Protein AF-A0A7E4ZY64-F1 (afdb_monomer)

Radius of gyration: 41.87 Å; Cα contacts (8 Å, |Δi|>4): 40; chains: 1; bounding box: 100×21×100 Å

Sequence (137 aa):
MVQVDADYAAFRKLHRLRPKHREPEPLLSDEAKAALEKRLEKYQLEQESRIYNEMVKNVIRDKDVQSDEFGAVWKEMNRQGTVVFNTMLTVGGAFTFAYYGAPMMVPSLDLPYRVVCGLILGAIVFFADLYFIMKSM

Structure (mmCIF, N/CA/C/O backbone):
data_AF-A0A7E4ZY64-F1
#
_entry.id   AF-A0A7E4ZY64-F1
#
loop_
_atom_site.group_PDB
_atom_site.id
_atom_site.type_symbol
_atom_site.label_atom_id
_atom_site.label_alt_id
_atom_site.label_comp_id
_atom_site.label_asym_id
_atom_site.label_entity_id
_atom_site.label_seq_id
_atom_site.pdbx_PDB_ins_code
_atom_site.Cartn_x
_atom_site.Cartn_y
_atom_site.Cartn_z
_atom_site.occupancy
_atom_site.B_iso_or_equiv
_atom_site.auth_seq_id
_atom_site.auth_comp_id
_atom_site.auth_asym_id
_atom_site.auth_atom_id
_atom_site.pdbx_PDB_model_num
ATOM 1 N N . MET A 1 1 ? -75.118 -11.977 67.466 1.00 48.72 1 MET A N 1
ATOM 2 C CA . MET A 1 1 ? -74.027 -10.974 67.426 1.00 48.72 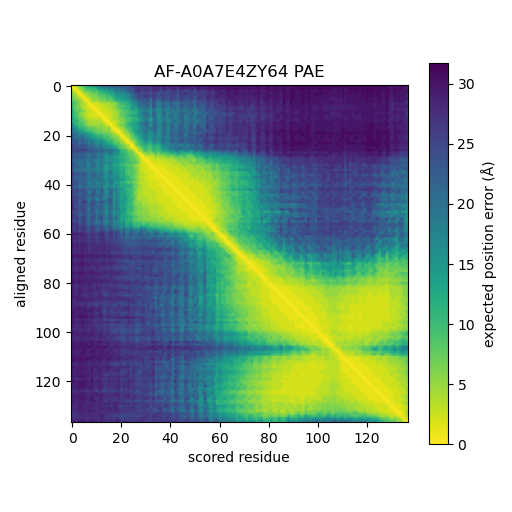1 MET A CA 1
ATOM 3 C C . MET A 1 1 ? -73.101 -11.117 68.649 1.00 48.72 1 MET A C 1
ATOM 5 O O . MET A 1 1 ? -72.894 -10.141 69.347 1.00 48.72 1 MET A O 1
ATOM 9 N N . VAL A 1 2 ? -72.573 -12.314 68.969 1.00 52.97 2 VAL A N 1
ATOM 10 C CA . VAL A 1 2 ? -71.879 -12.548 70.269 1.00 52.97 2 VAL A CA 1
ATOM 11 C C . VAL A 1 2 ? -70.635 -13.450 70.139 1.00 52.97 2 VAL A C 1
ATOM 13 O O . VAL A 1 2 ? -70.350 -14.257 71.008 1.00 52.97 2 VAL A O 1
ATOM 16 N N . GLN A 1 3 ? -69.873 -13.357 69.048 1.00 53.69 3 GLN A N 1
ATOM 17 C CA . GLN A 1 3 ? -68.611 -14.120 68.931 1.00 53.69 3 GLN A CA 1
ATOM 18 C C . GLN A 1 3 ? -67.387 -13.282 68.551 1.00 53.69 3 GLN A C 1
ATOM 20 O O . GLN A 1 3 ? -66.271 -13.759 68.690 1.00 53.69 3 GLN A O 1
ATOM 25 N N . VAL A 1 4 ? -67.564 -12.018 68.157 1.00 55.91 4 VAL A N 1
ATOM 26 C CA . VAL A 1 4 ? -66.452 -11.183 67.669 1.00 55.91 4 VAL A CA 1
ATOM 27 C C . VAL A 1 4 ? -65.626 -10.583 68.822 1.00 55.91 4 VAL A C 1
ATOM 29 O O . VAL A 1 4 ? -64.417 -10.412 68.688 1.00 55.91 4 VAL A O 1
ATOM 32 N N . ASP A 1 5 ? -66.234 -10.324 69.987 1.00 58.16 5 ASP A N 1
ATOM 33 C CA . ASP A 1 5 ? -65.551 -9.668 71.117 1.00 58.16 5 ASP A CA 1
ATOM 34 C C . ASP A 1 5 ? -64.549 -10.570 71.856 1.00 58.16 5 ASP A C 1
ATOM 36 O O . ASP A 1 5 ? -63.499 -10.101 72.306 1.00 58.16 5 ASP A O 1
ATOM 40 N N . ALA A 1 6 ? -64.840 -11.872 71.963 1.00 61.34 6 ALA A N 1
ATOM 41 C CA . ALA A 1 6 ? -63.966 -12.827 72.650 1.00 61.34 6 ALA A CA 1
ATOM 42 C C . ALA A 1 6 ? -62.646 -13.039 71.886 1.00 61.34 6 ALA A C 1
ATOM 44 O O . ALA A 1 6 ? -61.568 -13.044 72.490 1.00 61.34 6 ALA A O 1
ATOM 45 N N . ASP A 1 7 ? -62.722 -13.107 70.554 1.00 60.97 7 ASP A N 1
ATOM 46 C CA . ASP A 1 7 ? -61.552 -13.221 69.684 1.00 60.97 7 ASP A CA 1
ATOM 47 C C . ASP A 1 7 ? -60.711 -11.938 69.679 1.00 60.97 7 ASP A C 1
ATOM 49 O O . ASP A 1 7 ? -59.482 -12.007 69.677 1.00 60.97 7 ASP A O 1
ATOM 53 N N . TYR A 1 8 ? -61.331 -10.757 69.782 1.00 68.38 8 TYR A N 1
ATOM 54 C CA . TYR A 1 8 ? -60.604 -9.481 69.830 1.00 68.38 8 TYR A CA 1
ATOM 55 C C . TYR A 1 8 ? -59.766 -9.321 71.110 1.00 68.38 8 TYR A C 1
ATOM 57 O O . TYR A 1 8 ? -58.649 -8.787 71.085 1.00 68.38 8 TYR A O 1
ATOM 65 N N . ALA A 1 9 ? -60.281 -9.808 72.243 1.00 72.06 9 ALA A N 1
ATOM 66 C CA . ALA A 1 9 ? -59.557 -9.819 73.511 1.00 72.06 9 ALA A CA 1
ATOM 67 C C . ALA A 1 9 ? -58.375 -10.805 73.485 1.00 72.06 9 ALA A C 1
ATOM 69 O O . ALA A 1 9 ? -57.276 -10.467 73.944 1.00 72.06 9 ALA A O 1
ATOM 70 N N . ALA A 1 10 ? -58.572 -11.987 72.891 1.00 70.31 10 ALA A N 1
ATOM 71 C CA . ALA A 1 10 ? -57.513 -12.970 72.673 1.00 70.31 10 ALA A CA 1
ATOM 72 C C . ALA A 1 10 ? -56.423 -12.426 71.733 1.00 70.31 10 ALA A C 1
ATOM 74 O O . ALA A 1 10 ? -55.233 -12.501 72.051 1.00 70.31 10 ALA A O 1
ATOM 75 N N . PHE A 1 11 ? -56.819 -11.771 70.639 1.00 68.75 11 PHE A N 1
ATOM 76 C CA . PHE A 1 11 ? -55.913 -11.167 69.662 1.00 68.75 11 PHE A CA 1
ATOM 77 C C . PHE A 1 11 ? -55.066 -10.039 70.271 1.00 68.75 11 PHE A C 1
ATOM 79 O O . PHE A 1 11 ? -53.852 -9.966 70.056 1.00 68.75 11 PHE A O 1
ATOM 86 N N . ARG A 1 12 ? -55.666 -9.194 71.121 1.00 71.81 12 ARG A N 1
ATOM 87 C CA . ARG A 1 12 ? -54.949 -8.127 71.842 1.00 71.81 12 ARG A CA 1
ATOM 88 C C . ARG A 1 12 ? -53.910 -8.685 72.819 1.00 71.81 12 ARG A C 1
ATOM 90 O O . ARG A 1 12 ? -52.829 -8.111 72.964 1.00 71.81 12 ARG A O 1
ATOM 97 N N . LYS A 1 13 ? -54.218 -9.805 73.480 1.00 73.75 13 LYS A N 1
ATOM 98 C CA . LYS A 1 13 ? -53.286 -10.487 74.392 1.00 73.75 13 LYS A CA 1
ATOM 99 C C . LYS A 1 13 ? -52.137 -11.144 73.620 1.00 73.75 13 LYS A C 1
ATOM 101 O O . LYS A 1 13 ? -50.993 -11.052 74.059 1.00 73.75 13 LYS A O 1
ATOM 106 N N . LEU A 1 14 ? -52.420 -11.696 72.436 1.00 70.44 14 LEU A N 1
ATOM 107 C CA . LEU A 1 14 ? -51.412 -12.245 71.525 1.00 70.44 14 LEU A CA 1
ATOM 108 C C . LEU A 1 14 ? -50.440 -11.169 71.013 1.00 70.44 14 LEU A C 1
ATOM 110 O O . LEU A 1 14 ? -49.236 -11.401 70.949 1.00 70.44 14 LEU A O 1
ATOM 114 N N . HIS A 1 15 ? -50.934 -9.965 70.709 1.00 64.88 15 HIS A N 1
ATOM 115 C CA . HIS A 1 15 ? -50.089 -8.850 70.268 1.00 64.88 15 HIS A CA 1
ATOM 116 C C . HIS A 1 15 ? -49.100 -8.360 71.337 1.00 64.88 15 HIS A C 1
ATOM 118 O O . HIS A 1 15 ? -48.025 -7.884 70.979 1.00 64.88 15 HIS A O 1
ATOM 124 N N . ARG A 1 16 ? -49.413 -8.517 72.633 1.00 69.56 16 ARG A N 1
ATOM 125 C CA . ARG A 1 16 ? -48.483 -8.209 73.739 1.00 69.56 16 ARG A CA 1
ATOM 126 C C . ARG A 1 16 ? -47.369 -9.240 73.916 1.00 69.56 16 ARG A C 1
ATOM 128 O O . ARG A 1 16 ? -46.348 -8.907 74.505 1.00 69.56 16 ARG A O 1
ATOM 135 N N . LEU A 1 17 ? -47.570 -10.466 73.435 1.00 72.00 17 LEU A N 1
ATOM 136 C CA . LEU A 1 17 ? -46.595 -11.556 73.527 1.00 72.00 17 LEU A CA 1
ATOM 137 C C . LEU A 1 17 ? -45.726 -11.680 72.272 1.00 72.00 17 LEU A C 1
ATOM 139 O O . LEU A 1 17 ? -44.865 -12.557 72.222 1.00 72.00 17 LEU A O 1
ATOM 143 N N . ARG A 1 18 ? -45.915 -10.813 71.264 1.00 65.31 18 ARG A N 1
ATOM 144 C CA . ARG A 1 18 ? -44.992 -10.767 70.130 1.00 65.31 18 ARG A CA 1
ATOM 145 C C . ARG A 1 18 ? -43.614 -10.363 70.659 1.00 65.31 18 ARG A C 1
ATOM 147 O O . ARG A 1 18 ? -43.500 -9.279 71.238 1.00 65.31 18 ARG A O 1
ATOM 154 N N . PRO A 1 19 ? -42.575 -11.195 70.477 1.00 67.06 19 PRO A N 1
ATOM 155 C CA . PRO A 1 19 ? -41.226 -10.793 70.830 1.00 67.06 19 PRO A CA 1
ATOM 156 C C . PRO A 1 19 ? -40.917 -9.506 70.067 1.00 67.06 19 PRO A C 1
ATOM 158 O O . PRO A 1 19 ? -41.164 -9.421 68.861 1.00 67.06 19 PRO A O 1
ATOM 161 N N . LYS A 1 20 ? -40.440 -8.486 70.790 1.00 57.81 20 LYS A N 1
ATOM 162 C CA . LYS A 1 20 ? -39.978 -7.226 70.207 1.00 57.81 20 LYS A CA 1
ATOM 163 C C . LYS A 1 20 ? -38.982 -7.603 69.114 1.00 57.81 20 LYS A C 1
ATOM 165 O O . LYS A 1 20 ? -37.943 -8.177 69.431 1.00 57.81 20 LYS A O 1
ATOM 170 N N . HIS A 1 21 ? -39.349 -7.384 67.849 1.00 59.12 21 HIS A N 1
ATOM 171 C CA . HIS A 1 21 ? -38.459 -7.629 66.719 1.00 59.12 21 HIS A CA 1
ATOM 172 C C . HIS A 1 21 ? -37.196 -6.822 67.012 1.00 59.12 21 HIS A C 1
ATOM 174 O O . HIS A 1 21 ? -37.243 -5.594 67.067 1.00 59.12 21 HIS A O 1
ATOM 180 N N . ARG A 1 22 ? -36.105 -7.515 67.343 1.00 52.78 22 ARG A N 1
ATOM 181 C CA . ARG A 1 22 ? -34.791 -6.894 67.425 1.00 52.78 22 ARG A CA 1
ATOM 182 C C . ARG A 1 22 ? -34.538 -6.434 66.000 1.00 52.78 22 ARG A C 1
ATOM 184 O O . ARG A 1 22 ? -34.520 -7.283 65.109 1.00 52.78 22 ARG A O 1
ATOM 191 N N . GLU A 1 23 ? -34.485 -5.122 65.772 1.00 61.22 23 GLU A N 1
ATOM 192 C CA . GLU A 1 23 ? -34.054 -4.625 64.468 1.00 61.22 23 GLU A CA 1
ATOM 193 C C . GLU A 1 23 ? -32.749 -5.351 64.145 1.00 61.22 23 GLU A C 1
ATOM 195 O O . GLU A 1 23 ? -31.907 -5.472 65.046 1.00 61.22 23 GLU A O 1
ATOM 200 N N . PRO A 1 24 ? -32.632 -5.966 62.955 1.00 62.41 24 PRO A N 1
ATOM 201 C CA . PRO A 1 24 ? -31.419 -6.682 62.619 1.00 62.41 24 PRO A CA 1
ATOM 202 C C . PRO A 1 24 ? -30.265 -5.706 62.832 1.00 62.41 24 PRO A C 1
ATOM 204 O O . PRO A 1 24 ? -30.301 -4.590 62.311 1.00 62.41 24 PRO A O 1
ATOM 207 N N . GLU A 1 25 ? -29.286 -6.099 63.653 1.00 60.91 25 GLU A N 1
ATOM 208 C CA . GLU A 1 25 ? -28.021 -5.369 63.754 1.00 60.91 25 GLU A CA 1
ATOM 209 C C . GLU A 1 25 ? -27.559 -5.064 62.326 1.00 60.91 25 GLU A C 1
ATOM 211 O O . GLU A 1 25 ? -27.724 -5.939 61.465 1.00 60.91 25 GLU A O 1
ATOM 216 N N . PRO A 1 26 ? -27.080 -3.841 62.028 1.00 61.00 26 PRO A N 1
ATOM 217 C CA . PRO A 1 26 ? -26.748 -3.473 60.662 1.00 61.00 26 PRO A CA 1
ATOM 218 C C . PRO A 1 26 ? -25.758 -4.506 60.126 1.00 61.00 26 PRO A C 1
ATOM 220 O O . PRO A 1 26 ? -24.613 -4.578 60.562 1.00 61.00 26 PRO A O 1
ATOM 223 N N . LEU A 1 27 ? -26.238 -5.355 59.211 1.00 65.19 27 LEU A N 1
ATOM 224 C CA . LEU A 1 27 ? -25.483 -6.497 58.685 1.00 65.19 27 LEU A CA 1
ATOM 225 C C . LEU A 1 27 ? -24.219 -6.036 57.935 1.00 65.19 27 LEU A C 1
ATOM 227 O O . LEU A 1 27 ? -23.338 -6.843 57.649 1.00 65.19 27 LEU A O 1
ATOM 231 N N . LEU A 1 28 ? -24.142 -4.741 57.612 1.00 65.75 28 LEU A N 1
ATOM 232 C CA . LEU A 1 28 ? -23.070 -4.066 56.899 1.00 65.75 28 LEU A CA 1
ATOM 233 C C . LEU A 1 28 ? -22.690 -2.776 57.644 1.00 65.75 28 LEU A C 1
ATOM 235 O O . LEU A 1 28 ? -23.568 -2.040 5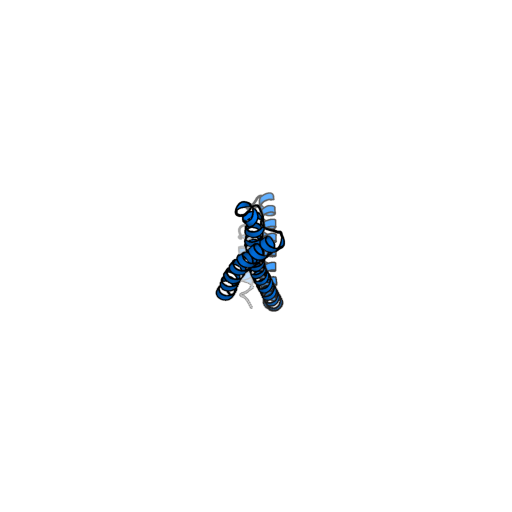8.090 1.00 65.75 28 LEU A O 1
ATOM 239 N N . SER A 1 29 ? -21.389 -2.475 57.709 1.00 80.12 29 SER A N 1
ATOM 240 C CA . SER A 1 29 ? -20.898 -1.148 58.098 1.00 80.12 29 SER A CA 1
ATOM 241 C C . SER A 1 29 ? -21.454 -0.063 57.166 1.00 80.12 29 SER A C 1
ATOM 243 O O . SER A 1 29 ? -21.784 -0.344 56.010 1.00 80.12 29 SER A O 1
ATOM 245 N N . ASP A 1 30 ? -21.523 1.186 57.633 1.00 80.56 30 ASP A N 1
ATOM 246 C CA . ASP A 1 30 ? -22.016 2.316 56.825 1.00 80.56 30 ASP A CA 1
ATOM 247 C C . ASP A 1 30 ? -21.256 2.451 55.493 1.00 80.56 30 ASP A C 1
ATOM 249 O O . ASP A 1 30 ? -21.848 2.706 54.442 1.00 80.56 30 ASP A O 1
ATOM 253 N N . GLU A 1 31 ? -19.950 2.170 55.508 1.00 79.62 31 GLU A N 1
ATOM 254 C CA . GLU A 1 31 ? -19.106 2.119 54.310 1.00 79.62 31 GLU A CA 1
ATOM 255 C C . GLU A 1 31 ? -19.521 1.004 53.340 1.00 79.62 31 GLU A C 1
ATOM 257 O O . GLU A 1 31 ? -19.584 1.212 52.125 1.00 79.62 31 GLU A O 1
ATOM 262 N N . ALA A 1 32 ? -19.839 -0.183 53.860 1.00 81.75 32 ALA A N 1
ATOM 263 C CA . ALA A 1 32 ? -20.275 -1.310 53.049 1.00 81.75 32 ALA A CA 1
ATOM 264 C C . ALA A 1 32 ? -21.670 -1.060 52.451 1.00 81.75 32 ALA A C 1
ATOM 266 O O . ALA A 1 32 ? -21.920 -1.447 51.307 1.00 81.75 32 ALA A O 1
ATOM 267 N N . LYS A 1 33 ? -22.563 -0.375 53.178 1.00 85.31 33 LYS A N 1
ATOM 268 C CA . LYS A 1 33 ? -23.879 0.043 52.674 1.00 85.31 33 LYS A CA 1
ATOM 269 C C . LYS A 1 33 ? -23.740 1.048 51.530 1.00 85.31 33 LYS A C 1
ATOM 271 O O . LYS A 1 33 ? -24.319 0.835 50.468 1.00 85.31 33 LYS A O 1
ATOM 276 N N . ALA A 1 34 ? -22.899 2.069 51.696 1.00 85.62 34 ALA A N 1
ATOM 277 C CA . ALA A 1 34 ? -22.620 3.043 50.642 1.00 85.62 34 ALA A CA 1
ATOM 278 C C . ALA A 1 34 ? -21.991 2.388 49.395 1.00 85.62 34 ALA A C 1
ATOM 280 O O . ALA A 1 34 ? -22.319 2.733 48.258 1.00 85.62 34 ALA A O 1
ATOM 281 N N . ALA A 1 35 ? -21.105 1.404 49.582 1.00 85.94 35 ALA A N 1
ATOM 282 C CA . ALA A 1 35 ? -20.539 0.629 48.478 1.00 85.94 35 ALA A CA 1
ATOM 283 C C . ALA A 1 35 ? -21.590 -0.244 47.766 1.00 85.94 35 ALA A C 1
ATOM 285 O O . ALA A 1 35 ? -21.525 -0.411 46.544 1.00 85.94 35 ALA A O 1
ATOM 286 N N . LEU A 1 36 ? -22.553 -0.797 48.508 1.00 87.06 36 LEU A N 1
ATOM 287 C CA . LEU A 1 36 ? -23.652 -1.581 47.955 1.00 87.06 36 LEU A CA 1
ATOM 288 C C . LEU A 1 36 ? -24.608 -0.701 47.143 1.00 87.06 36 LEU A C 1
ATOM 290 O O . LEU A 1 36 ? -24.948 -1.071 46.025 1.00 87.06 36 LEU A O 1
ATOM 294 N N . GLU A 1 37 ? -24.974 0.473 47.659 1.00 89.06 37 GLU A N 1
ATOM 295 C CA . GLU A 1 37 ? -25.846 1.441 46.979 1.00 89.06 37 GLU A CA 1
ATOM 296 C C . GLU A 1 37 ? -25.260 1.881 45.633 1.00 89.06 37 GLU A C 1
ATOM 298 O O . GLU A 1 37 ? -25.947 1.798 44.617 1.00 89.06 37 GLU A O 1
ATOM 303 N N . LYS A 1 38 ? -23.960 2.205 45.579 1.00 92.00 38 LYS A N 1
ATOM 304 C CA . LYS A 1 38 ? -23.270 2.533 44.315 1.00 92.00 38 LYS A CA 1
ATOM 305 C C . LYS A 1 38 ? -23.323 1.402 43.289 1.00 92.00 38 LYS A C 1
ATOM 307 O O . LYS A 1 38 ? -23.434 1.641 42.088 1.00 92.00 38 LYS A O 1
ATOM 312 N N . ARG A 1 39 ? -23.202 0.150 43.740 1.00 92.19 39 ARG A N 1
ATOM 313 C CA . ARG A 1 39 ? -23.322 -1.017 42.850 1.00 92.19 39 ARG A CA 1
ATOM 314 C C . ARG A 1 39 ? -24.754 -1.173 42.359 1.00 92.19 39 ARG A C 1
ATOM 316 O O . ARG A 1 39 ? -24.955 -1.479 41.191 1.00 92.19 39 ARG A O 1
ATOM 323 N N . LEU A 1 40 ? -25.726 -0.953 43.237 1.00 93.88 40 LEU A N 1
ATOM 324 C CA . LEU A 1 40 ? -27.147 -1.070 42.936 1.00 93.88 40 LEU A CA 1
ATOM 325 C C . LEU A 1 40 ? -27.577 -0.035 41.894 1.00 93.88 40 LEU A C 1
ATOM 327 O O . LEU A 1 40 ? -28.198 -0.407 40.905 1.00 93.88 40 LEU A O 1
ATOM 331 N N . GLU A 1 41 ? -27.145 1.214 42.057 1.00 93.56 41 GLU A N 1
ATOM 332 C CA . GLU A 1 41 ? -27.342 2.293 41.085 1.00 93.56 41 GLU A CA 1
ATOM 333 C C . GLU A 1 41 ? -26.735 1.932 39.721 1.00 93.56 41 GLU A C 1
ATOM 335 O O . GLU A 1 41 ? -27.410 2.003 38.695 1.00 93.56 41 GLU A O 1
ATOM 340 N N . LYS A 1 42 ? -25.490 1.431 39.702 1.00 93.81 42 LYS A N 1
ATOM 341 C CA . LYS A 1 42 ? -24.853 0.946 38.469 1.00 93.81 42 LYS A CA 1
ATOM 342 C C . LYS A 1 42 ? -25.670 -0.164 37.797 1.00 93.81 42 LYS A C 1
ATOM 344 O O . LYS A 1 42 ? -25.892 -0.112 36.590 1.00 93.81 42 LYS A O 1
ATOM 349 N N . TYR A 1 43 ? -26.116 -1.169 38.552 1.00 95.44 43 TYR A N 1
ATOM 350 C CA . TYR A 1 43 ? -26.904 -2.275 38.002 1.00 95.44 43 TYR A CA 1
ATOM 351 C C . TYR A 1 43 ? -28.292 -1.838 37.524 1.00 95.44 43 TYR A C 1
ATOM 353 O O . TYR A 1 43 ? -28.811 -2.423 36.574 1.00 95.44 43 TYR A O 1
ATOM 361 N N . GLN A 1 44 ? -28.897 -0.832 38.157 1.00 93.69 44 GLN A N 1
ATOM 362 C CA . GLN A 1 44 ? -30.150 -0.233 37.698 1.00 93.69 44 GLN A CA 1
ATOM 363 C C . GLN A 1 44 ? -29.946 0.495 36.372 1.00 93.69 44 GLN A C 1
ATOM 365 O O . GLN A 1 44 ? -30.638 0.180 35.410 1.00 93.69 44 GLN A O 1
ATOM 370 N N . LEU A 1 45 ? -28.927 1.353 36.279 1.00 93.56 45 LEU A N 1
ATOM 371 C CA . LEU A 1 45 ? -28.547 2.033 35.037 1.00 93.56 45 LEU A CA 1
ATOM 372 C C . LEU A 1 45 ? -28.260 1.043 33.900 1.00 93.56 45 LEU A C 1
ATOM 374 O O . LEU A 1 45 ? -28.697 1.246 32.766 1.00 93.56 45 LEU A O 1
ATOM 378 N N . GLU A 1 46 ? -27.553 -0.054 34.185 1.00 92.50 46 GLU A N 1
ATOM 379 C CA . GLU A 1 46 ? -27.300 -1.110 33.200 1.00 92.50 46 GLU A CA 1
ATOM 380 C C . GLU A 1 46 ? -28.587 -1.815 32.751 1.00 92.50 46 GLU A C 1
ATOM 382 O O . GLU A 1 46 ? -28.724 -2.134 31.570 1.00 92.50 46 GLU A O 1
ATOM 387 N N . GLN A 1 47 ? -29.525 -2.082 33.663 1.00 93.94 47 GLN A N 1
ATOM 388 C CA . GLN A 1 47 ? -30.809 -2.702 33.324 1.00 93.94 47 GLN A CA 1
ATOM 389 C C . GLN A 1 47 ? -31.700 -1.760 32.519 1.00 93.94 47 GLN A C 1
ATOM 391 O O . GLN A 1 47 ? -32.229 -2.164 31.486 1.00 93.94 47 GLN A O 1
ATOM 396 N N . GLU A 1 48 ? -31.815 -0.502 32.936 1.00 92.75 48 GLU A N 1
ATOM 397 C CA . GLU A 1 48 ? -32.561 0.524 32.207 1.00 92.75 48 GLU A CA 1
ATOM 398 C C . GLU A 1 48 ? -31.990 0.728 30.807 1.00 92.75 48 GLU A C 1
ATOM 400 O O . GLU A 1 48 ? -32.748 0.779 29.844 1.00 92.75 48 GLU A O 1
ATOM 405 N N . SER A 1 49 ? -30.661 0.739 30.664 1.00 89.50 49 SER A N 1
ATOM 406 C CA . SER A 1 49 ? -30.004 0.830 29.356 1.00 89.50 49 SER A CA 1
ATOM 407 C C . SER A 1 49 ? -30.325 -0.373 28.465 1.00 89.50 49 SER A C 1
ATOM 409 O O . SER A 1 49 ? -30.560 -0.207 27.269 1.00 89.50 49 SER A O 1
ATOM 411 N N . ARG A 1 50 ? -30.366 -1.594 29.021 1.00 89.44 50 ARG A N 1
ATOM 412 C CA . ARG A 1 50 ? -30.765 -2.798 28.268 1.00 89.44 50 ARG A CA 1
ATOM 413 C C . ARG A 1 50 ? -32.219 -2.714 27.814 1.00 89.44 50 ARG A C 1
AT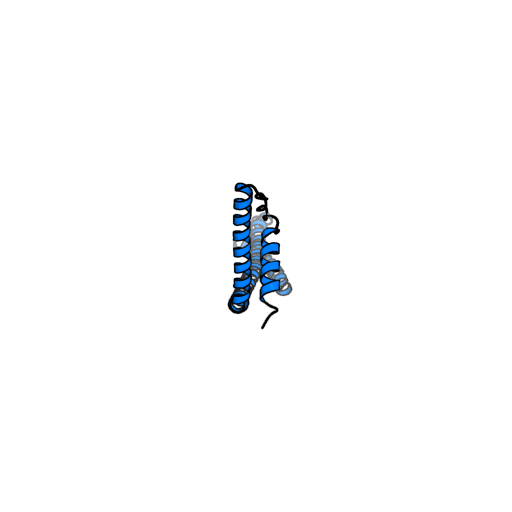OM 415 O O . ARG A 1 50 ? -32.478 -2.928 26.635 1.00 89.44 50 ARG A O 1
ATOM 422 N N . ILE A 1 51 ? -33.136 -2.362 28.715 1.00 90.25 51 ILE A N 1
ATOM 423 C CA . ILE A 1 51 ? -34.570 -2.235 28.412 1.00 90.25 51 ILE A CA 1
ATOM 424 C C . ILE A 1 51 ? -34.791 -1.130 27.379 1.00 90.25 51 ILE A C 1
ATOM 426 O O . ILE A 1 51 ? -35.497 -1.336 26.396 1.00 90.25 51 ILE A O 1
ATOM 430 N N . TYR A 1 52 ? -34.142 0.022 27.552 1.00 86.88 52 TYR A N 1
ATOM 431 C CA . TYR A 1 52 ? -34.163 1.110 26.583 1.00 86.88 52 TYR A CA 1
ATOM 432 C C . TYR A 1 52 ? -33.713 0.624 25.206 1.00 86.88 52 TYR A C 1
ATOM 434 O O . TYR A 1 52 ? -34.471 0.755 24.249 1.00 86.88 52 TYR A O 1
ATOM 442 N N . ASN A 1 53 ? -32.542 -0.016 25.120 1.00 84.69 53 ASN A N 1
ATOM 443 C CA . ASN A 1 53 ? -32.002 -0.553 23.871 1.00 84.69 53 ASN A CA 1
ATOM 444 C C . ASN A 1 53 ? -32.920 -1.600 23.228 1.00 84.69 53 ASN A C 1
ATOM 446 O O . ASN A 1 53 ? -33.046 -1.614 22.007 1.00 84.69 53 ASN A O 1
ATOM 450 N N . GLU A 1 54 ? -33.589 -2.449 24.011 1.00 86.94 54 GLU A N 1
ATOM 451 C CA . GLU A 1 54 ? -34.593 -3.386 23.495 1.00 86.94 54 GLU A CA 1
ATOM 452 C C . GLU A 1 54 ? -35.830 -2.667 22.944 1.00 86.94 54 GLU A C 1
ATOM 454 O O . GLU A 1 54 ? -36.295 -3.018 21.858 1.00 86.94 54 GLU A O 1
ATOM 459 N N . MET A 1 55 ? -36.321 -1.625 23.626 1.00 87.31 55 MET A N 1
ATOM 460 C CA . MET A 1 55 ? -37.458 -0.816 23.167 1.00 87.31 55 MET A CA 1
ATOM 461 C C . MET A 1 55 ? -37.149 -0.072 21.863 1.00 87.31 55 MET A C 1
ATOM 463 O O . MET A 1 55 ? -38.007 0.022 20.985 1.00 87.31 55 MET A O 1
ATOM 467 N N . VAL A 1 56 ? -35.921 0.434 21.706 1.00 83.62 56 VAL A N 1
ATOM 468 C CA . VAL A 1 56 ? -35.510 1.175 20.502 1.00 83.62 56 VAL A CA 1
ATOM 469 C C . VAL A 1 56 ? -34.878 0.292 19.425 1.00 83.62 56 VAL A C 1
ATOM 471 O O . VAL A 1 56 ? -34.600 0.781 18.331 1.00 83.62 56 VAL A O 1
ATOM 474 N N . LYS A 1 57 ? -34.700 -1.012 19.676 1.00 77.81 57 LYS A N 1
ATOM 475 C CA . LYS A 1 57 ? -34.047 -1.959 18.757 1.00 77.81 57 LYS A CA 1
ATOM 476 C C . LYS A 1 57 ? -34.652 -1.936 17.358 1.00 77.81 57 LYS A C 1
ATOM 478 O O . LYS A 1 57 ? -33.913 -1.990 16.387 1.00 77.81 57 LYS A O 1
ATOM 483 N N . ASN A 1 58 ? -35.972 -1.813 17.239 1.00 73.75 58 ASN A N 1
ATOM 484 C CA . ASN A 1 58 ? -36.656 -1.795 15.941 1.00 73.75 58 ASN A CA 1
ATOM 485 C C . ASN A 1 58 ? -36.408 -0.502 15.149 1.00 73.75 58 ASN A C 1
ATOM 487 O O . ASN A 1 58 ? -36.405 -0.534 13.927 1.00 73.75 58 ASN A O 1
ATOM 491 N N . VAL A 1 59 ? -36.166 0.617 15.837 1.00 74.38 59 VAL A N 1
ATOM 492 C CA . VAL A 1 59 ? -35.884 1.925 15.219 1.00 74.38 59 VAL A CA 1
ATOM 493 C C . VAL A 1 59 ? -34.391 2.074 14.911 1.00 74.38 59 VAL A C 1
ATOM 495 O O . VAL A 1 59 ? -34.015 2.684 13.914 1.00 74.38 59 VAL A O 1
ATOM 498 N N . ILE A 1 60 ? -33.525 1.503 15.755 1.00 60.34 60 ILE A N 1
ATOM 499 C CA . ILE A 1 60 ? -32.074 1.487 15.539 1.00 60.34 60 ILE A CA 1
ATOM 500 C C . ILE A 1 60 ? -31.692 0.481 14.456 1.00 60.34 60 ILE A C 1
ATOM 502 O O 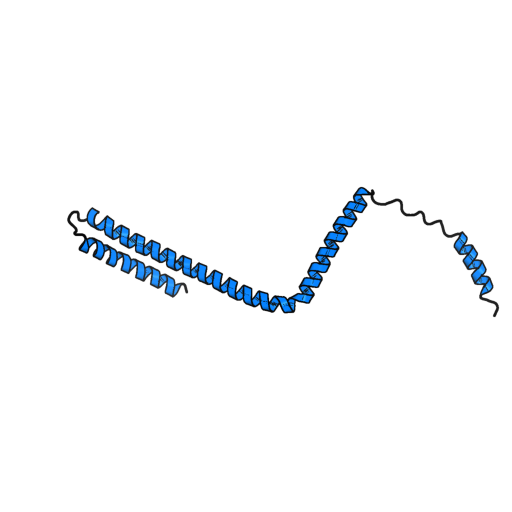. ILE A 1 60 ? -30.805 0.780 13.671 1.00 60.34 60 ILE A O 1
ATOM 506 N N . ARG A 1 61 ? -32.371 -0.667 14.352 1.00 58.44 61 ARG A N 1
ATOM 507 C CA . ARG A 1 61 ? -32.055 -1.712 13.367 1.00 58.44 61 ARG A CA 1
ATOM 508 C C . ARG A 1 61 ? -32.095 -1.208 11.921 1.00 58.44 61 ARG A C 1
ATOM 510 O O . ARG A 1 61 ? -31.238 -1.611 11.150 1.00 58.44 61 ARG A O 1
ATOM 517 N N . ASP A 1 62 ? -32.989 -0.281 11.576 1.00 58.81 62 ASP A N 1
ATOM 518 C CA . ASP A 1 62 ? -32.987 0.351 10.245 1.00 58.81 62 ASP A CA 1
ATOM 519 C C . ASP A 1 62 ? -31.776 1.270 10.017 1.00 58.81 62 ASP A C 1
ATOM 521 O O . ASP A 1 62 ? -31.276 1.363 8.900 1.00 58.81 62 ASP A O 1
ATOM 525 N N . LYS A 1 63 ? -31.263 1.925 11.067 1.00 59.41 63 LYS A N 1
ATOM 526 C CA . LYS A 1 63 ? -30.025 2.718 10.986 1.00 59.41 63 LYS A CA 1
ATOM 527 C C . LYS A 1 63 ? -28.778 1.839 10.957 1.00 59.41 63 LYS A C 1
ATOM 529 O O . LYS A 1 63 ? -27.865 2.148 10.203 1.00 59.41 63 LYS A O 1
ATOM 534 N N . ASP A 1 64 ? -28.765 0.772 11.752 1.00 58.84 64 ASP A N 1
ATOM 535 C CA . ASP A 1 64 ? -27.622 -0.130 11.915 1.00 58.84 64 ASP A CA 1
ATOM 536 C C . ASP A 1 64 ? -27.392 -0.962 10.648 1.00 58.84 64 ASP A C 1
ATOM 538 O O . ASP A 1 64 ? -26.267 -1.072 10.183 1.00 58.84 64 ASP A O 1
ATOM 542 N N . VAL A 1 65 ? -28.467 -1.441 10.006 1.00 59.00 65 VAL A N 1
ATOM 543 C CA . VAL A 1 65 ? -28.393 -2.123 8.700 1.00 59.00 65 VAL A CA 1
ATOM 544 C C . VAL A 1 65 ? -27.837 -1.189 7.623 1.00 59.00 65 VAL A C 1
ATOM 546 O O . VAL A 1 65 ? -26.980 -1.598 6.843 1.00 59.00 65 VAL A O 1
ATOM 549 N N . GLN A 1 66 ? -28.258 0.080 7.606 1.00 58.72 66 GLN A N 1
ATOM 550 C CA . GLN A 1 66 ? -27.724 1.062 6.661 1.00 58.72 66 GLN A CA 1
ATOM 551 C C . GLN A 1 66 ? -26.244 1.366 6.940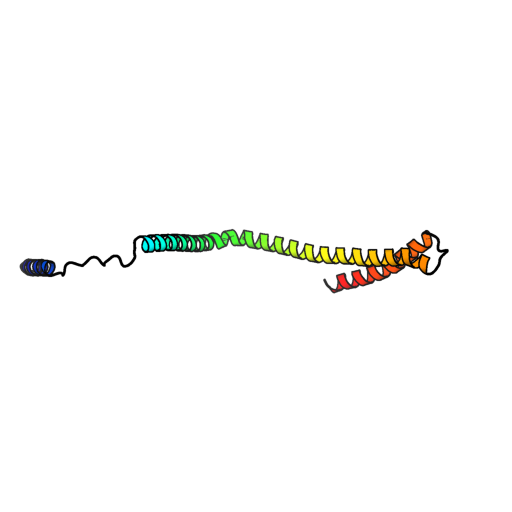 1.00 58.72 66 GLN A C 1
ATOM 553 O O . GLN A 1 66 ? -25.440 1.414 6.012 1.00 58.72 66 GLN A O 1
ATOM 558 N N . SER A 1 67 ? -25.847 1.543 8.206 1.00 60.09 67 SER A N 1
ATOM 559 C CA . SER A 1 67 ? -24.440 1.762 8.563 1.00 60.09 67 SER A CA 1
ATOM 560 C C . SER A 1 67 ? -23.561 0.531 8.364 1.00 60.09 67 SER A C 1
ATOM 562 O O . SER A 1 67 ? -22.399 0.698 8.003 1.00 60.09 67 SER A O 1
ATOM 564 N N . ASP A 1 68 ? -24.091 -0.678 8.539 1.00 62.94 68 ASP A N 1
ATOM 565 C CA . ASP A 1 68 ? -23.398 -1.931 8.237 1.00 62.94 68 ASP A CA 1
ATOM 566 C C . ASP A 1 68 ? -23.181 -2.086 6.729 1.00 62.94 68 ASP A C 1
ATOM 568 O O . ASP A 1 68 ? -22.092 -2.480 6.313 1.00 62.94 68 ASP A O 1
ATOM 572 N N . GLU A 1 69 ? -24.153 -1.702 5.893 1.00 64.69 69 GLU A N 1
ATOM 573 C CA . GLU A 1 69 ? -23.969 -1.628 4.439 1.00 64.69 69 GLU A CA 1
ATOM 574 C C . GLU A 1 69 ? -22.876 -0.617 4.065 1.00 64.69 69 GLU A C 1
ATOM 576 O O . GLU A 1 69 ? -21.967 -0.948 3.302 1.00 64.69 69 GLU A O 1
ATOM 581 N N . PHE A 1 70 ? -22.880 0.587 4.651 1.00 66.12 70 PHE A N 1
ATOM 582 C CA . PHE A 1 70 ? -21.803 1.561 4.429 1.00 66.12 70 PHE A CA 1
ATOM 583 C C . PHE A 1 70 ? -20.446 1.055 4.938 1.00 66.12 70 PHE A C 1
ATOM 585 O O . PHE A 1 70 ? -19.435 1.219 4.256 1.00 66.12 70 PHE A O 1
ATOM 592 N N . GLY A 1 71 ? -20.399 0.416 6.106 1.00 72.25 71 GLY A N 1
ATOM 593 C CA . GLY A 1 71 ? -19.187 -0.175 6.672 1.00 72.25 71 GLY A CA 1
ATOM 594 C C . GLY A 1 71 ? -18.639 -1.315 5.814 1.00 72.25 71 GLY A C 1
ATOM 595 O O . GLY A 1 71 ? -17.426 -1.408 5.605 1.00 72.25 71 GLY A O 1
ATOM 596 N N . ALA A 1 72 ? -19.520 -2.143 5.252 1.00 72.38 72 ALA A N 1
ATOM 597 C CA . ALA A 1 72 ? -19.167 -3.198 4.312 1.00 72.38 72 ALA A CA 1
ATOM 598 C C . ALA A 1 72 ? -18.606 -2.624 3.002 1.00 72.38 72 ALA A C 1
ATOM 600 O O . ALA A 1 72 ? -17.563 -3.087 2.538 1.00 72.38 72 ALA A O 1
ATOM 601 N N . VAL A 1 73 ? -19.224 -1.570 2.457 1.00 73.88 73 VAL A N 1
ATOM 602 C CA . VAL A 1 73 ? -18.721 -0.853 1.272 1.00 73.88 73 VAL A CA 1
ATOM 603 C C . VAL A 1 73 ? -17.338 -0.257 1.541 1.00 73.88 73 VAL A C 1
ATOM 605 O O . VAL A 1 73 ? -16.422 -0.458 0.747 1.00 73.88 73 VAL A O 1
ATOM 608 N N . TRP A 1 74 ? -17.137 0.403 2.683 1.00 74.56 74 TRP A N 1
ATOM 609 C CA . TRP A 1 74 ? -15.834 0.957 3.068 1.00 74.56 74 TRP A CA 1
ATOM 610 C C . TRP A 1 74 ? -14.753 -0.113 3.219 1.00 74.56 74 TRP A C 1
ATOM 612 O O . TRP A 1 74 ? -13.614 0.078 2.785 1.00 74.56 74 TRP A O 1
ATOM 622 N N . LYS A 1 75 ? -15.100 -1.256 3.814 1.00 79.19 75 LYS A N 1
ATOM 623 C CA . LYS A 1 75 ? -14.181 -2.385 3.974 1.00 79.19 75 LYS A CA 1
ATOM 624 C C . LYS A 1 75 ? -13.776 -2.976 2.625 1.00 79.19 75 LYS A C 1
ATOM 626 O O . LYS A 1 75 ? -12.596 -3.264 2.417 1.00 79.19 75 LYS A O 1
ATOM 631 N N . GLU A 1 76 ? -14.725 -3.112 1.706 1.00 76.62 76 GLU A N 1
ATOM 632 C CA . GLU A 1 76 ? -14.471 -3.627 0.362 1.00 76.62 76 GLU A CA 1
ATOM 633 C C . GLU A 1 76 ? -13.660 -2.632 -0.485 1.00 76.62 76 GLU A C 1
ATOM 635 O O . GLU A 1 76 ? -12.695 -3.022 -1.144 1.00 76.62 76 GLU A O 1
ATOM 640 N N . MET A 1 77 ? -13.944 -1.330 -0.377 1.00 77.06 77 MET A N 1
ATOM 641 C CA . MET A 1 77 ? -13.130 -0.275 -0.990 1.00 77.06 77 MET A CA 1
ATOM 642 C C . MET A 1 77 ? -11.686 -0.293 -0.488 1.00 77.06 77 MET A C 1
ATOM 644 O O . MET A 1 77 ? -10.761 -0.142 -1.283 1.00 77.06 77 MET A O 1
ATOM 648 N N . ASN A 1 78 ? -11.465 -0.506 0.812 1.00 83.19 78 ASN A N 1
ATOM 649 C CA . ASN A 1 78 ? -10.112 -0.588 1.361 1.00 83.19 78 ASN A CA 1
ATOM 650 C C . ASN A 1 78 ? -9.358 -1.825 0.836 1.00 83.19 78 ASN A C 1
ATOM 652 O O . ASN A 1 78 ? -8.161 -1.758 0.538 1.00 83.19 78 ASN A O 1
ATOM 656 N N . ARG A 1 79 ? -10.066 -2.950 0.656 1.00 82.81 79 ARG A N 1
ATOM 657 C CA . ARG A 1 79 ? -9.513 -4.174 0.057 1.00 82.81 79 ARG A CA 1
ATOM 658 C C . ARG A 1 79 ? -9.090 -3.936 -1.392 1.00 82.81 79 ARG A C 1
ATOM 660 O O . ARG A 1 79 ? -7.955 -4.240 -1.750 1.00 82.81 79 ARG A O 1
ATOM 667 N N . GLN A 1 80 ? -9.963 -3.343 -2.203 1.00 82.75 80 GLN A N 1
ATOM 668 C CA . GLN A 1 80 ? -9.668 -3.028 -3.605 1.00 82.75 80 GLN A CA 1
ATOM 669 C C . GLN A 1 80 ? -8.575 -1.960 -3.734 1.00 82.75 80 GLN A C 1
ATOM 671 O O . GLN A 1 80 ? -7.673 -2.098 -4.559 1.00 82.75 80 GLN A O 1
ATOM 676 N N . GLY A 1 81 ? -8.586 -0.946 -2.867 1.00 85.50 81 GLY A N 1
ATOM 677 C CA . GLY A 1 81 ? -7.552 0.086 -2.815 1.00 85.50 81 GLY A CA 1
ATOM 678 C C . GLY A 1 81 ? -6.167 -0.485 -2.504 1.00 85.50 81 GLY A C 1
ATOM 679 O O . GLY A 1 81 ? -5.195 -0.133 -3.167 1.00 85.50 81 GLY A O 1
ATOM 680 N N . THR A 1 82 ? -6.081 -1.432 -1.564 1.00 87.06 82 THR A N 1
ATOM 681 C CA . THR A 1 82 ? -4.821 -2.119 -1.225 1.00 87.06 82 THR A CA 1
ATOM 682 C C . THR A 1 82 ? -4.275 -2.914 -2.412 1.00 87.06 82 THR A C 1
ATOM 684 O O . THR A 1 82 ? -3.074 -2.893 -2.677 1.00 87.06 82 THR A O 1
ATOM 687 N N . VAL A 1 83 ? -5.156 -3.589 -3.153 1.00 88.31 83 VAL A N 1
ATOM 688 C CA . VAL A 1 83 ? -4.788 -4.361 -4.348 1.00 88.31 83 VAL A CA 1
ATOM 689 C C . VAL A 1 83 ? -4.244 -3.446 -5.444 1.00 88.31 83 VAL A C 1
ATOM 691 O O . VAL A 1 83 ? -3.154 -3.678 -5.958 1.00 88.31 83 VAL A O 1
ATOM 694 N N . VAL A 1 84 ? -4.961 -2.365 -5.747 1.00 89.00 84 VAL A N 1
ATOM 695 C CA . VAL A 1 84 ? -4.565 -1.378 -6.759 1.00 89.00 84 VAL A CA 1
ATOM 696 C C . VAL A 1 84 ? -3.239 -0.701 -6.392 1.00 89.00 84 VAL A C 1
ATOM 698 O O . VAL A 1 84 ? -2.372 -0.523 -7.247 1.00 89.00 84 VAL A O 1
ATOM 701 N N . PHE A 1 85 ? -3.041 -0.378 -5.114 1.00 92.12 85 PHE A N 1
ATOM 702 C CA . PHE A 1 85 ? -1.780 0.165 -4.616 1.00 92.12 85 PHE A CA 1
ATOM 703 C C . PHE A 1 85 ? -0.614 -0.822 -4.771 1.00 92.12 85 PHE A C 1
ATOM 705 O O . PHE A 1 85 ? 0.458 -0.434 -5.232 1.00 92.12 85 PHE A O 1
ATOM 712 N N . ASN A 1 86 ? -0.823 -2.101 -4.446 1.00 91.88 86 ASN A N 1
ATOM 713 C CA . ASN A 1 86 ? 0.194 -3.137 -4.627 1.00 91.88 86 ASN A CA 1
ATOM 714 C C . ASN A 1 86 ? 0.598 -3.266 -6.106 1.00 91.88 86 ASN A C 1
ATOM 716 O O . ASN A 1 86 ? 1.782 -3.221 -6.420 1.00 91.88 86 ASN A O 1
ATOM 720 N N . THR A 1 87 ? -0.374 -3.284 -7.021 1.00 92.31 87 THR A N 1
ATOM 721 C CA . THR A 1 87 ? -0.104 -3.318 -8.466 1.00 92.31 87 THR A CA 1
ATOM 722 C C . THR A 1 87 ? 0.664 -2.094 -8.964 1.00 92.31 87 THR A C 1
ATOM 724 O O . THR A 1 87 ? 1.516 -2.201 -9.842 1.00 92.31 87 THR A O 1
ATOM 727 N N . MET A 1 88 ? 0.423 -0.909 -8.400 1.00 94.12 88 MET A N 1
ATOM 728 C CA . MET A 1 88 ? 1.243 0.260 -8.732 1.00 94.12 88 MET A CA 1
ATOM 729 C C . MET A 1 88 ? 2.693 0.093 -8.268 1.00 94.12 88 MET A C 1
ATOM 731 O O . MET A 1 88 ? 3.613 0.472 -8.995 1.00 94.12 88 MET A O 1
ATOM 735 N N . LEU A 1 89 ? 2.909 -0.484 -7.083 1.00 95.44 89 LEU A N 1
ATOM 736 C CA . LEU A 1 89 ? 4.250 -0.729 -6.553 1.00 95.44 89 LEU A CA 1
ATOM 737 C C . LEU A 1 89 ? 5.015 -1.786 -7.354 1.00 95.44 89 LEU A C 1
ATOM 739 O O . LEU A 1 89 ? 6.192 -1.584 -7.646 1.00 95.44 89 LEU A O 1
ATOM 743 N N . THR A 1 90 ? 4.376 -2.888 -7.734 1.00 94.88 90 THR A N 1
ATOM 744 C CA . THR A 1 90 ? 5.001 -3.959 -8.527 1.00 94.88 90 THR A CA 1
ATOM 745 C C . THR A 1 90 ? 5.341 -3.483 -9.938 1.00 94.88 90 THR A C 1
ATOM 747 O O . THR A 1 90 ? 6.470 -3.669 -10.391 1.00 94.88 90 THR A O 1
ATOM 750 N N . VAL A 1 91 ? 4.416 -2.799 -10.618 1.00 95.56 91 VAL A N 1
ATOM 751 C CA . VAL A 1 91 ? 4.633 -2.266 -11.971 1.00 95.56 91 VAL A CA 1
ATOM 752 C C . VAL A 1 91 ? 5.661 -1.141 -11.954 1.00 95.56 91 VAL A C 1
ATOM 754 O O . VAL A 1 91 ? 6.563 -1.120 -12.792 1.00 95.56 91 VAL A O 1
ATOM 757 N N . GLY A 1 92 ? 5.586 -0.239 -10.972 1.00 95.94 92 GLY A N 1
ATOM 758 C CA . GLY A 1 92 ? 6.584 0.810 -10.771 1.00 95.94 92 GLY A CA 1
ATOM 759 C C . GLY A 1 92 ? 7.968 0.240 -10.448 1.00 95.94 92 GLY A C 1
ATOM 760 O O . GLY A 1 92 ? 8.973 0.692 -10.997 1.00 95.94 92 GLY A O 1
ATOM 761 N N . GLY A 1 93 ? 8.035 -0.804 -9.621 1.00 96.00 93 GLY A N 1
ATOM 762 C CA . GLY A 1 93 ? 9.268 -1.528 -9.315 1.00 96.00 93 GLY A CA 1
ATOM 763 C C . GLY A 1 93 ? 9.864 -2.201 -10.550 1.00 96.00 93 GLY A C 1
ATOM 764 O O . GLY A 1 93 ? 11.047 -2.040 -10.831 1.00 96.00 93 GLY A O 1
ATOM 765 N N . ALA A 1 94 ? 9.040 -2.883 -11.343 1.00 95.81 94 ALA A N 1
ATOM 766 C CA . ALA A 1 94 ? 9.453 -3.527 -12.585 1.00 95.81 94 ALA A CA 1
ATOM 767 C C . ALA A 1 94 ? 9.976 -2.517 -13.616 1.00 95.81 94 ALA A C 1
ATOM 769 O O . ALA A 1 94 ? 11.043 -2.711 -14.202 1.00 95.81 94 ALA A O 1
ATOM 770 N N . PHE A 1 95 ? 9.256 -1.407 -13.796 1.00 96.06 95 PHE A N 1
ATOM 771 C CA . PHE A 1 95 ? 9.656 -0.329 -14.692 1.00 96.06 95 PHE A CA 1
ATOM 772 C C . PHE A 1 95 ? 10.977 0.309 -14.253 1.00 96.06 95 PHE A C 1
ATOM 774 O O . PHE A 1 95 ? 11.889 0.452 -15.064 1.00 96.06 95 PHE A O 1
ATOM 781 N N . THR A 1 96 ? 11.103 0.676 -12.974 1.00 95.44 96 THR A N 1
ATOM 782 C CA . THR A 1 96 ? 12.322 1.314 -12.452 1.00 95.44 96 THR A CA 1
ATOM 783 C C . THR A 1 96 ? 13.512 0.359 -12.505 1.00 95.44 96 THR A C 1
ATOM 785 O O . THR A 1 96 ? 14.587 0.758 -12.952 1.00 95.44 96 THR A O 1
ATOM 788 N N . PHE A 1 97 ? 13.317 -0.914 -12.156 1.00 94.50 97 PHE A N 1
ATOM 789 C CA . PHE A 1 97 ? 14.335 -1.953 -12.289 1.00 94.50 97 PHE A CA 1
ATOM 790 C C . PHE A 1 97 ? 14.822 -2.094 -13.732 1.00 94.50 97 PHE A C 1
ATOM 792 O O . PHE A 1 97 ? 16.024 -2.084 -13.973 1.00 94.50 97 PHE A O 1
ATOM 799 N N . ALA A 1 98 ? 13.919 -2.167 -14.707 1.00 92.94 98 ALA A N 1
ATOM 800 C CA . ALA A 1 98 ? 14.292 -2.264 -16.114 1.00 92.94 98 ALA A CA 1
ATOM 801 C C . ALA A 1 98 ? 14.944 -0.973 -16.640 1.00 92.94 98 ALA A C 1
ATOM 803 O O . ALA A 1 98 ? 15.931 -1.040 -17.369 1.00 92.94 98 ALA A O 1
ATOM 804 N N . TYR A 1 99 ? 14.454 0.202 -16.237 1.00 93.31 99 TYR A N 1
ATOM 805 C CA . TYR A 1 99 ? 14.991 1.497 -16.659 1.00 93.31 99 TYR A CA 1
ATOM 806 C C . TYR A 1 99 ? 16.424 1.736 -16.157 1.00 93.31 99 TYR A C 1
ATOM 808 O O . TYR A 1 99 ? 17.286 2.166 -16.927 1.00 93.31 99 TYR A O 1
ATOM 816 N N . TYR A 1 100 ? 16.694 1.439 -14.880 1.00 92.94 100 TYR A N 1
ATOM 817 C CA . TYR A 1 100 ? 18.028 1.572 -14.283 1.00 92.94 100 TYR A CA 1
ATOM 818 C C . TYR A 1 100 ? 18.924 0.353 -14.536 1.00 92.94 100 TYR A C 1
ATOM 820 O O . TYR A 1 100 ? 20.140 0.503 -14.609 1.00 92.94 100 TYR A O 1
ATOM 828 N N . GLY A 1 101 ? 18.349 -0.837 -14.706 1.00 91.75 101 GLY A N 1
ATOM 829 C CA . GLY A 1 101 ? 19.075 -2.082 -14.960 1.00 91.75 101 GLY A CA 1
ATOM 830 C C . GLY A 1 101 ? 19.545 -2.232 -16.407 1.00 91.75 101 GLY A C 1
ATOM 831 O O . GLY A 1 101 ? 20.662 -2.690 -16.639 1.00 91.75 101 GLY A O 1
ATOM 832 N N . ALA A 1 102 ? 18.760 -1.779 -17.390 1.00 89.31 102 ALA A N 1
ATOM 833 C CA . ALA A 1 102 ? 19.143 -1.821 -18.803 1.00 89.31 102 ALA A CA 1
ATOM 834 C C . ALA A 1 102 ? 20.524 -1.188 -19.100 1.00 89.31 102 ALA A C 1
ATOM 836 O O . ALA A 1 102 ? 21.337 -1.844 -19.756 1.00 89.31 102 ALA A O 1
ATOM 837 N N . PRO A 1 103 ? 20.863 0.019 -18.601 1.00 89.69 103 PRO A N 1
ATOM 838 C CA . PRO A 1 103 ? 22.188 0.596 -18.820 1.00 89.69 103 PRO A CA 1
ATOM 839 C C . PRO A 1 103 ? 23.320 -0.094 -18.051 1.00 89.69 103 PRO A C 1
ATOM 841 O O . PRO A 1 103 ? 24.474 0.060 -18.440 1.00 89.69 103 PRO A O 1
ATOM 844 N N . MET A 1 104 ? 23.029 -0.861 -16.992 1.00 89.06 104 MET A N 1
ATOM 845 C CA . MET A 1 104 ? 24.057 -1.675 -16.326 1.00 89.06 104 MET A CA 1
ATOM 846 C C . MET A 1 104 ? 24.486 -2.861 -17.196 1.00 89.06 104 MET A C 1
ATOM 848 O O . MET A 1 104 ? 25.639 -3.275 -17.134 1.00 89.06 104 MET A O 1
ATOM 852 N N . MET A 1 105 ? 23.577 -3.396 -18.018 1.00 87.94 105 MET A N 1
ATOM 853 C CA . MET A 1 105 ? 23.883 -4.485 -18.952 1.00 87.94 105 MET A CA 1
ATOM 854 C C . MET A 1 105 ? 24.455 -3.965 -20.276 1.00 87.94 105 MET A C 1
ATOM 856 O O . MET A 1 105 ? 25.366 -4.575 -20.832 1.00 87.94 105 MET A O 1
ATOM 860 N N . VAL A 1 106 ? 23.933 -2.840 -20.782 1.00 86.94 106 VAL A N 1
ATOM 861 C CA . VAL A 1 106 ? 24.364 -2.216 -22.043 1.00 86.94 106 VAL A CA 1
ATOM 862 C C . VAL A 1 106 ? 24.725 -0.743 -21.793 1.00 86.94 106 VAL A C 1
ATOM 864 O O . VAL A 1 106 ? 23.842 0.117 -21.800 1.00 86.94 106 VAL A O 1
ATOM 867 N N . PRO A 1 107 ? 26.019 -0.419 -21.598 1.00 81.19 107 PRO A N 1
ATOM 868 C CA . PRO A 1 107 ? 26.464 0.912 -21.163 1.00 81.19 107 PRO A CA 1
ATOM 869 C C . PRO A 1 107 ? 26.125 2.075 -22.113 1.00 81.19 107 PRO A C 1
ATOM 871 O O . PRO A 1 107 ? 26.068 3.223 -21.681 1.00 81.19 107 PRO A O 1
ATOM 874 N N . SER A 1 108 ? 25.874 1.799 -23.396 1.00 84.88 108 SER A N 1
ATOM 875 C CA . SER A 1 108 ? 25.586 2.795 -24.440 1.00 84.88 108 SER A CA 1
ATOM 876 C C . SER A 1 108 ? 24.104 2.893 -24.820 1.00 84.88 108 SER A C 1
ATOM 878 O O . SER A 1 108 ? 23.775 3.361 -25.905 1.00 84.88 108 SER A O 1
ATOM 880 N N . LEU A 1 109 ? 23.193 2.423 -23.962 1.00 86.50 109 LEU A N 1
ATOM 881 C CA . LEU A 1 109 ? 21.766 2.430 -24.273 1.00 86.50 109 LEU A CA 1
ATOM 882 C C . LEU A 1 109 ? 21.175 3.842 -24.138 1.00 86.50 109 LEU A C 1
ATOM 884 O O . LEU A 1 109 ? 21.197 4.410 -23.040 1.00 86.50 109 LEU A O 1
ATOM 888 N N . ASP A 1 110 ? 20.622 4.394 -25.221 1.00 89.94 110 ASP A N 1
ATOM 889 C CA . ASP A 1 110 ? 19.993 5.720 -25.199 1.00 89.94 110 ASP A CA 1
ATOM 890 C C . ASP A 1 110 ? 18.710 5.740 -24.359 1.00 89.94 110 ASP A C 1
ATOM 892 O O . ASP A 1 110 ? 18.030 4.726 -24.166 1.00 89.94 110 ASP A O 1
ATOM 896 N N . LEU A 1 111 ? 18.347 6.933 -23.882 1.00 89.38 111 LEU A N 1
ATOM 897 C CA . LEU A 1 111 ? 17.172 7.162 -23.039 1.00 89.38 111 LEU A CA 1
ATOM 898 C C . LEU A 1 111 ? 15.863 6.556 -23.599 1.00 89.38 111 LEU A C 1
ATOM 900 O O . LEU A 1 111 ? 15.164 5.901 -22.823 1.00 89.38 111 LEU A O 1
ATOM 904 N N . PRO A 1 112 ? 15.532 6.667 -24.905 1.00 91.75 112 PRO A N 1
ATOM 905 C CA . PRO A 1 112 ? 14.308 6.077 -25.449 1.00 91.75 112 PRO A CA 1
ATOM 906 C C . PRO A 1 112 ? 14.258 4.555 -25.275 1.00 91.75 112 PRO A C 1
ATOM 908 O O . PRO A 1 112 ? 13.232 4.011 -24.874 1.00 91.75 112 PRO A O 1
ATOM 911 N N . TYR A 1 113 ? 15.377 3.864 -25.502 1.00 90.38 113 TYR A N 1
ATOM 912 C CA . TYR A 1 113 ? 15.450 2.409 -25.366 1.00 90.38 113 TYR A CA 1
ATOM 913 C C . TYR A 1 113 ? 15.306 1.959 -23.910 1.00 90.38 113 TYR A C 1
ATOM 915 O O . TYR A 1 113 ? 14.672 0.939 -23.647 1.00 90.38 113 TYR A O 1
ATOM 923 N N . ARG A 1 114 ? 15.821 2.737 -22.947 1.00 91.31 114 ARG A N 1
ATOM 924 C CA . ARG A 1 114 ? 15.628 2.461 -21.510 1.00 91.31 114 ARG A CA 1
ATOM 925 C C . ARG A 1 114 ? 14.157 2.547 -21.115 1.00 91.31 114 ARG A C 1
ATOM 927 O O . ARG A 1 114 ? 13.665 1.679 -20.399 1.00 91.31 114 ARG A O 1
ATOM 934 N N . VAL A 1 115 ? 13.451 3.568 -21.607 1.00 93.19 115 VAL A N 1
ATOM 935 C CA . VAL A 1 115 ? 12.010 3.742 -21.360 1.00 93.19 115 VAL A CA 1
ATOM 936 C C . VAL A 1 115 ? 11.208 2.608 -21.997 1.00 93.19 115 VAL A C 1
ATOM 938 O O . VAL A 1 115 ? 10.316 2.068 -21.350 1.00 93.19 115 VAL A O 1
ATOM 941 N N . VAL A 1 116 ? 11.545 2.201 -23.225 1.00 94.75 116 VAL A N 1
ATOM 942 C CA . VAL A 1 116 ? 10.869 1.092 -23.920 1.00 94.75 116 VAL A CA 1
ATOM 943 C C . VAL A 1 116 ? 11.090 -0.240 -23.201 1.00 94.75 116 VAL A C 1
ATOM 945 O O . VAL A 1 116 ? 10.123 -0.959 -22.967 1.00 94.75 116 VAL A O 1
ATOM 948 N N . CYS A 1 117 ? 12.319 -0.555 -22.778 1.00 92.56 117 CYS A N 1
ATOM 949 C CA . CYS A 1 117 ? 12.589 -1.745 -21.961 1.00 92.56 117 CYS A CA 1
ATOM 950 C C . CYS A 1 117 ? 11.795 -1.725 -20.648 1.00 92.56 117 CYS A C 1
ATOM 952 O O . CYS A 1 117 ? 11.199 -2.736 -20.274 1.00 92.56 117 CYS A O 1
ATOM 954 N N . GLY A 1 118 ? 11.741 -0.564 -19.987 1.00 93.62 118 GLY A N 1
ATOM 955 C CA . GLY A 1 118 ? 10.908 -0.341 -18.808 1.00 93.62 118 GLY A CA 1
ATOM 956 C C . GLY A 1 118 ? 9.432 -0.618 -19.063 1.00 93.62 118 GLY A C 1
ATOM 957 O O . GLY A 1 118 ? 8.799 -1.339 -18.296 1.00 93.62 118 GLY A O 1
ATOM 958 N N . LEU A 1 119 ? 8.891 -0.083 -20.157 1.00 94.94 119 LEU A N 1
ATOM 959 C CA . LEU A 1 119 ? 7.495 -0.267 -20.545 1.00 94.94 119 LEU A CA 1
ATOM 960 C C . LEU A 1 119 ? 7.166 -1.721 -20.872 1.00 94.94 119 LEU A C 1
ATOM 962 O O . LEU A 1 119 ? 6.120 -2.196 -20.451 1.00 94.94 119 LEU A O 1
ATOM 966 N N . ILE A 1 120 ? 8.040 -2.437 -21.584 1.00 95.69 120 ILE A N 1
ATOM 967 C CA . ILE A 1 120 ? 7.818 -3.851 -21.918 1.00 95.69 120 ILE A CA 1
ATOM 968 C C . ILE A 1 120 ? 7.778 -4.695 -20.642 1.00 95.69 120 ILE A C 1
ATOM 970 O O . ILE A 1 120 ? 6.839 -5.463 -20.439 1.00 95.69 120 ILE A O 1
ATOM 974 N N . LEU A 1 121 ? 8.771 -4.536 -19.761 1.00 94.75 121 LEU A N 1
ATOM 975 C CA . LEU A 1 121 ? 8.857 -5.331 -18.535 1.00 94.75 121 LEU A CA 1
ATOM 976 C C . LEU A 1 121 ? 7.731 -4.963 -17.555 1.00 94.75 121 LEU A C 1
ATOM 978 O O . LEU A 1 121 ? 7.078 -5.847 -17.002 1.00 94.75 121 LEU A O 1
ATOM 982 N N . GLY A 1 122 ? 7.433 -3.669 -17.418 1.00 95.62 122 GLY A N 1
ATOM 983 C CA . GLY A 1 122 ? 6.295 -3.173 -16.648 1.00 95.62 122 GLY A CA 1
ATOM 984 C C . GLY A 1 122 ? 4.949 -3.663 -17.188 1.00 95.62 122 GLY A C 1
ATOM 985 O O . GLY A 1 122 ? 4.092 -4.044 -16.399 1.00 95.62 122 GLY A O 1
ATOM 986 N N . ALA A 1 123 ? 4.767 -3.732 -18.511 1.00 94.81 123 ALA A N 1
ATOM 987 C CA . ALA A 1 123 ? 3.541 -4.244 -19.123 1.00 94.81 123 ALA A CA 1
ATOM 988 C C . ALA A 1 123 ? 3.327 -5.735 -18.828 1.00 94.81 123 ALA A C 1
ATOM 990 O O . ALA A 1 123 ? 2.211 -6.131 -18.506 1.00 94.81 123 ALA A O 1
ATOM 991 N N . ILE A 1 124 ? 4.381 -6.558 -18.882 1.00 95.56 124 ILE A N 1
ATOM 992 C CA . ILE A 1 124 ? 4.292 -7.987 -18.531 1.00 95.56 124 ILE A CA 1
ATOM 993 C C . ILE A 1 124 ? 3.820 -8.153 -17.082 1.00 95.56 124 ILE A C 1
ATOM 995 O O . ILE A 1 124 ? 2.888 -8.913 -16.822 1.00 95.56 124 ILE A O 1
ATOM 999 N N . VAL A 1 125 ? 4.432 -7.415 -16.150 1.00 94.69 125 VAL A N 1
ATOM 1000 C CA . VAL A 1 125 ? 4.052 -7.448 -14.729 1.00 94.69 125 VAL A CA 1
ATOM 1001 C C . VAL A 1 125 ? 2.635 -6.916 -14.528 1.00 94.69 125 VAL A C 1
ATOM 1003 O O . VAL A 1 125 ? 1.856 -7.524 -13.806 1.00 94.69 125 VAL A O 1
ATOM 1006 N N . PHE A 1 126 ? 2.256 -5.847 -15.229 1.00 94.44 126 PHE A N 1
ATOM 1007 C CA . PHE A 1 126 ? 0.905 -5.296 -15.168 1.00 94.44 126 PHE A CA 1
ATOM 1008 C C . PHE A 1 126 ? -0.152 -6.307 -15.621 1.00 94.44 126 PHE A C 1
ATOM 1010 O O . PHE A 1 126 ? -1.164 -6.468 -14.947 1.00 94.44 126 PHE A O 1
ATOM 1017 N N . PHE A 1 127 ? 0.074 -7.025 -16.726 1.00 93.88 127 PHE A N 1
ATOM 1018 C CA . PHE A 1 127 ? -0.855 -8.066 -17.172 1.00 93.88 127 PHE A CA 1
ATOM 1019 C C . PHE A 1 127 ? -0.905 -9.256 -16.211 1.00 93.88 127 PHE A C 1
ATOM 1021 O O . PHE A 1 127 ? -1.983 -9.815 -16.005 1.00 93.88 127 PHE A O 1
ATOM 1028 N N . ALA A 1 128 ? 0.226 -9.632 -15.609 1.00 91.94 128 ALA A N 1
ATOM 1029 C CA . ALA A 1 128 ? 0.262 -10.675 -14.589 1.00 91.94 128 ALA A CA 1
ATOM 1030 C C . ALA A 1 128 ? -0.568 -10.277 -13.359 1.00 91.94 128 ALA A C 1
ATOM 1032 O O . ALA A 1 128 ? -1.432 -11.040 -12.926 1.00 91.94 128 ALA A O 1
ATOM 1033 N N . ASP A 1 129 ? -0.376 -9.062 -12.850 1.00 91.25 129 ASP A N 1
ATOM 1034 C CA . ASP A 1 129 ? -1.126 -8.547 -11.707 1.00 91.25 129 ASP A CA 1
ATOM 1035 C C . ASP A 1 129 ? -2.607 -8.374 -12.037 1.00 91.25 129 ASP A C 1
ATOM 1037 O O . ASP A 1 129 ? -3.457 -8.836 -11.281 1.00 91.25 129 ASP A O 1
ATOM 1041 N N . LEU A 1 130 ? -2.941 -7.803 -13.196 1.00 89.25 130 LEU A N 1
ATOM 1042 C CA . LEU A 1 130 ? -4.325 -7.650 -13.642 1.00 89.25 130 LEU A CA 1
ATOM 1043 C C . LEU A 1 130 ? -5.034 -9.006 -13.756 1.00 89.25 130 LEU A C 1
ATOM 1045 O O . LEU A 1 130 ? -6.194 -9.126 -13.363 1.00 89.25 130 LEU A O 1
ATOM 1049 N N . TYR A 1 131 ? -4.339 -10.040 -14.238 1.00 88.69 131 TYR A N 1
ATOM 1050 C CA . TYR A 1 131 ? -4.865 -11.403 -14.253 1.00 88.69 131 TYR A CA 1
ATOM 1051 C C . TYR A 1 131 ? -5.187 -11.902 -12.838 1.00 88.69 131 TYR A C 1
ATOM 1053 O O . TYR A 1 131 ? -6.269 -12.449 -12.613 1.00 88.69 131 TYR A O 1
ATOM 1061 N N . PHE A 1 132 ? -4.287 -11.687 -11.872 1.00 83.94 132 PHE A N 1
ATOM 1062 C CA . PHE A 1 132 ? -4.539 -12.057 -10.480 1.00 83.94 132 PHE A CA 1
ATOM 1063 C C . PHE A 1 132 ? -5.706 -11.279 -9.874 1.00 83.94 132 PHE A C 1
ATOM 1065 O O . PHE A 1 132 ? -6.513 -11.887 -9.180 1.00 83.94 132 PHE A O 1
ATOM 1072 N N . ILE A 1 133 ? -5.847 -9.983 -10.164 1.00 85.81 133 ILE A N 1
ATOM 1073 C CA . ILE A 1 133 ? -6.980 -9.175 -9.689 1.00 85.81 133 ILE A CA 1
ATOM 1074 C C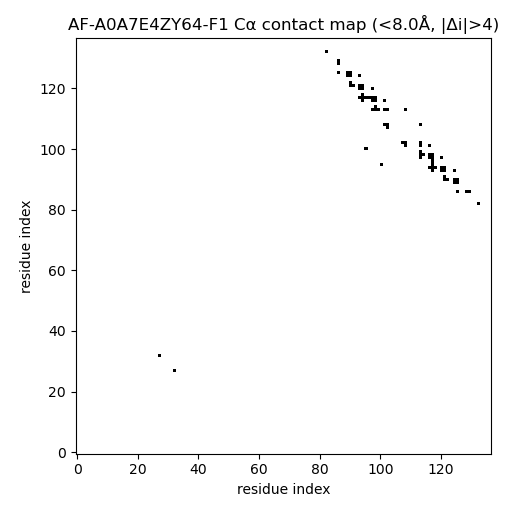 . ILE A 1 133 ? -8.295 -9.719 -10.243 1.00 85.81 133 ILE A C 1
ATOM 1076 O O . ILE A 1 133 ? -9.206 -9.996 -9.470 1.00 85.81 133 ILE A O 1
ATOM 1080 N N . MET A 1 134 ? -8.379 -9.919 -11.562 1.00 82.81 134 MET A N 1
ATOM 1081 C CA . MET A 1 134 ? -9.600 -10.407 -12.214 1.00 82.81 134 MET A CA 1
ATOM 1082 C C . MET A 1 134 ? -10.0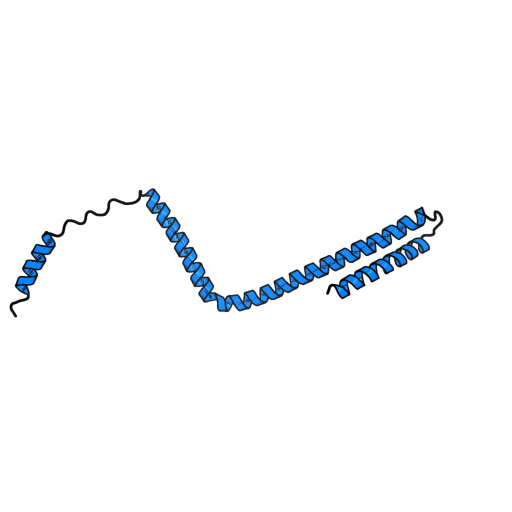03 -11.805 -11.743 1.00 82.81 134 MET A C 1
ATOM 1084 O O . MET A 1 134 ? -11.185 -12.120 -11.722 1.00 82.81 134 MET A O 1
ATOM 1088 N N . LYS A 1 135 ? -9.032 -12.650 -11.383 1.00 81.38 135 LYS A N 1
ATOM 1089 C CA . LYS A 1 135 ? -9.283 -14.002 -10.867 1.00 81.38 135 LYS A CA 1
ATOM 1090 C C . LYS A 1 135 ? -9.571 -14.042 -9.359 1.00 81.38 135 LYS A C 1
ATOM 1092 O O . LYS A 1 135 ? -10.149 -15.013 -8.883 1.00 81.38 135 LYS A O 1
ATOM 1097 N N . SER A 1 136 ? -9.076 -13.059 -8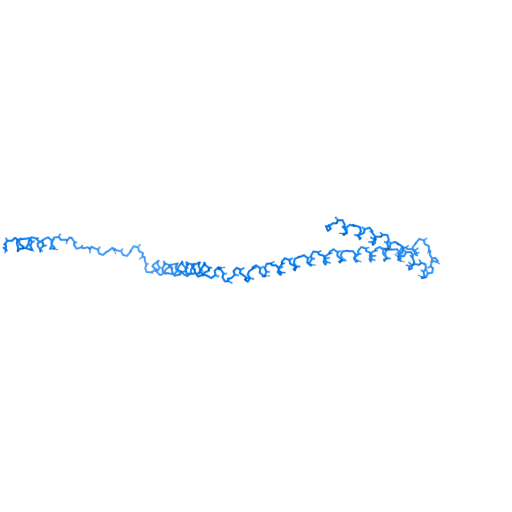.610 1.00 67.06 136 SER A N 1
ATOM 1098 C CA . SER A 1 136 ? -9.208 -12.951 -7.148 1.00 67.06 136 SER A CA 1
ATOM 1099 C C . SER A 1 136 ? -10.490 -12.223 -6.721 1.00 67.06 136 SER A C 1
ATOM 1101 O O . SER A 1 136 ? -10.864 -12.264 -5.545 1.00 67.06 136 SER A O 1
ATOM 1103 N N . MET A 1 137 ? -11.151 -11.543 -7.662 1.00 55.44 137 MET A N 1
ATOM 1104 C CA . MET A 1 137 ? -12.525 -11.060 -7.508 1.00 55.44 137 MET A CA 1
ATOM 1105 C C . MET A 1 137 ? -13.548 -12.180 -7.670 1.00 55.44 137 MET A C 1
ATOM 1107 O O . MET A 1 137 ? -13.317 -13.090 -8.496 1.00 55.44 137 MET A O 1
#

Mean predicted aligned error: 16.74 Å

Foldseek 3Di:
DPDPVVVVVVVVVVVVPPPPPPPPDPPDDPVVVVVVVVVVVVVVVVVVVVVVCVVCVVVVVVVVVVVVVVVVVVVVVVVVVVLVVVLCVQLVVQLVCQLVVVCVVPVPDDNVRSNVSSCVRSVVSNVVSVVVVVVVD

pLDDT: mean 80.78, std 13.46, range [48.72, 96.06]

Organism: Panagrellus redivivus (NCBI:txid6233)

Solvent-accessible surface area (backbone atoms only — not comparable to full-atom values): 7612 Å² total; per-residue (Å²): 144,88,67,68,68,66,53,53,54,52,50,57,54,51,63,72,66,53,74,78,77,71,73,76,70,73,91,52,55,74,67,53,48,55,55,48,50,57,50,49,52,52,53,46,53,54,49,52,51,51,53,50,49,60,73,43,39,77,69,46,47,64,52,49,54,51,50,47,52,51,49,51,50,53,53,51,49,51,53,53,48,52,51,55,52,50,50,51,51,54,24,51,48,39,21,51,50,32,38,63,43,43,41,74,78,38,82,84,63,51,70,69,59,26,52,50,48,8,50,54,50,16,47,54,48,41,52,53,46,50,52,52,51,68,68,72,99

Secondary structure (DSSP, 8-state):
--SHHHHHHHHHHHHHTS--------SS-HHHHHHHHHHHHHHHHHHHHHHHHHHHHHHHHHHHHHHHHHHHHHHHHHHHHHHHHHHHHHHHHHHHHHH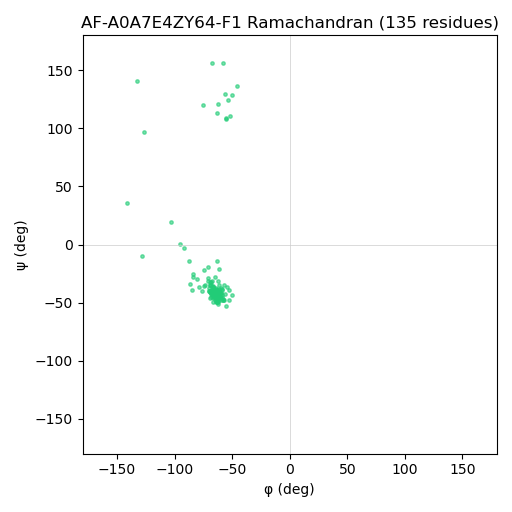HHHHHH-TT--HHHHHHHHHHHHHHHHHHHHHHHHHH-

InterPro domains:
  IPR021013 ATPase, vacuolar ER assembly factor, Vma12 [PF11712] (25-136)
  IPR021013 ATPase, vacuolar ER assembly factor, Vma12 [PTHR31394] (32-137)